Protein AF-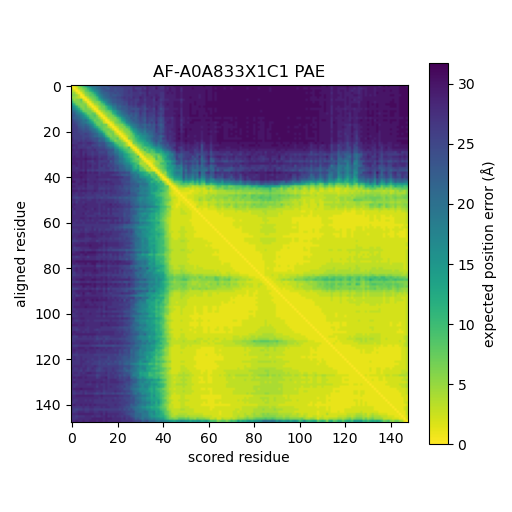A0A833X1C1-F1 (afdb_monomer)

Secondary structure (DSSP, 8-state):
--------------------------TTHHHHHHHHHHHSS----SB-TTS-B---HHHHHHTHHHHHHHTHHHHHHHHHHHHH---GGGGHHHHHHHHHHHHHHHHHHHHHSHHHHHHHHHHHHHTTT-GGG-HHHHHHHHHHS---

Foldseek 3Di:
DDDDDDDDDDDDDDDDDDDDDDDDDDPPVPVVVVCVVVPPPCLPFQADPVLFGDPDPLLCLLCVLQLCQQVVVLVVVLVVQCVVPVDPVRRVVSVVSSVVRVRVVSSVLCVQPVVLSSLSSSQCVVVVNDVVRRVVSSVVSCVSPPHD

Mean predicted aligned error: 13.37 Å

InterPro domains:
  IPR010625 CHCH [PF06747] (113-145)
  IPR016680 NADH dehydrogenase [ubiquinone] (complex I), alpha subcomplex, subunit 8 [PTHR13344] (43-145)

Structure (mmCIF, N/CA/C/O backbone):
data_AF-A0A833X1C1-F1
#
_entry.id   AF-A0A833X1C1-F1
#
loop_
_atom_site.group_PDB
_atom_site.id
_atom_site.type_symbol
_atom_site.label_atom_id
_atom_site.label_alt_id
_atom_site.label_comp_id
_atom_site.label_asym_id
_atom_site.label_entity_id
_atom_site.label_seq_id
_atom_site.pdbx_PDB_ins_code
_atom_site.Cartn_x
_atom_site.Cartn_y
_atom_site.Cartn_z
_atom_site.occupancy
_atom_site.B_iso_or_equiv
_at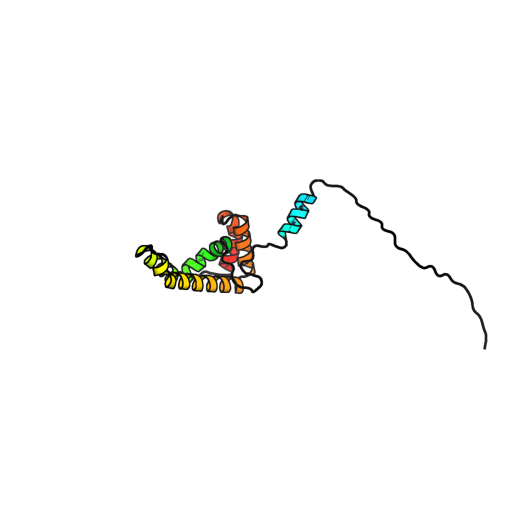om_site.auth_seq_id
_atom_site.auth_comp_id
_atom_site.auth_asym_id
_atom_site.auth_atom_id
_atom_site.pdbx_PDB_model_num
ATOM 1 N N . ALA A 1 1 ? 82.309 24.282 -24.426 1.00 34.16 1 ALA A N 1
ATOM 2 C CA . ALA A 1 1 ? 82.565 24.425 -25.871 1.00 34.16 1 ALA A CA 1
ATOM 3 C C . ALA A 1 1 ? 81.257 24.802 -26.559 1.00 34.16 1 ALA A C 1
ATOM 5 O O . ALA A 1 1 ? 80.273 24.133 -26.289 1.00 34.16 1 ALA A O 1
ATOM 6 N N . HIS A 1 2 ? 81.288 25.906 -27.322 1.00 27.06 2 HIS A N 1
ATOM 7 C CA . HIS A 1 2 ? 80.344 26.427 -28.335 1.00 27.06 2 HIS A CA 1
ATOM 8 C C . HIS A 1 2 ? 78.825 26.195 -28.147 1.00 27.06 2 HIS A C 1
ATOM 10 O O . HIS A 1 2 ? 78.361 25.068 -28.204 1.00 27.06 2 HIS A O 1
ATOM 16 N N . VAL A 1 3 ? 78.017 27.211 -27.798 1.00 30.73 3 VAL A N 1
ATOM 17 C CA . VAL A 1 3 ? 77.547 28.388 -28.589 1.00 30.73 3 VAL A CA 1
ATOM 18 C C . VAL A 1 3 ? 76.477 28.021 -29.630 1.00 30.73 3 VAL A C 1
ATOM 20 O O . VAL A 1 3 ? 76.798 27.383 -30.625 1.00 30.73 3 VAL A O 1
ATOM 23 N N . SER A 1 4 ? 75.228 28.449 -29.371 1.00 30.64 4 SER A N 1
ATOM 24 C CA . SER A 1 4 ? 74.379 29.295 -30.248 1.00 30.64 4 SER A CA 1
ATOM 25 C C . SER A 1 4 ? 72.874 29.143 -29.944 1.00 30.64 4 SER A C 1
ATOM 27 O O . SER A 1 4 ? 72.263 28.121 -30.236 1.00 30.64 4 SER A O 1
ATOM 29 N N . THR A 1 5 ? 72.276 30.195 -29.378 1.00 34.41 5 THR A N 1
ATOM 30 C CA . THR A 1 5 ? 70.863 30.620 -29.542 1.00 34.41 5 THR A CA 1
ATOM 31 C C . THR A 1 5 ? 70.689 31.308 -30.925 1.00 34.41 5 THR A C 1
ATOM 33 O O . THR A 1 5 ? 71.694 31.361 -31.640 1.00 34.41 5 THR A O 1
ATOM 36 N N . PRO A 1 6 ? 69.544 31.919 -31.347 1.00 53.47 6 PRO A N 1
ATOM 37 C CA . PRO A 1 6 ? 68.179 32.051 -30.780 1.00 53.47 6 PRO A CA 1
ATOM 38 C C . PRO A 1 6 ? 67.027 31.868 -31.820 1.00 53.47 6 PRO A C 1
ATOM 40 O O . PRO A 1 6 ? 67.264 31.785 -33.016 1.00 53.47 6 PRO A O 1
ATOM 43 N N . HIS A 1 7 ? 65.761 31.892 -31.375 1.00 30.34 7 HIS A N 1
ATOM 44 C CA . HIS A 1 7 ? 64.703 32.818 -31.859 1.00 30.34 7 HIS A CA 1
ATOM 45 C C . HIS A 1 7 ? 63.410 32.583 -31.042 1.00 30.34 7 HIS A C 1
ATOM 47 O O . HIS A 1 7 ? 62.837 31.502 -31.073 1.00 30.34 7 HIS A O 1
ATOM 53 N N . LEU A 1 8 ? 63.119 33.477 -30.086 1.00 33.00 8 LEU A N 1
ATOM 54 C CA . LEU A 1 8 ? 62.044 34.497 -30.104 1.00 33.00 8 LEU A CA 1
ATOM 55 C C . LEU A 1 8 ? 60.619 33.912 -29.984 1.00 33.00 8 LEU A C 1
ATOM 57 O O . LEU A 1 8 ? 60.110 33.306 -30.914 1.00 33.00 8 LEU A O 1
ATOM 61 N N . LEU A 1 9 ? 60.014 33.960 -28.788 1.00 33.53 9 LEU A N 1
ATOM 62 C CA . LEU A 1 9 ? 59.208 35.074 -28.231 1.00 33.53 9 LEU A CA 1
ATOM 63 C C . LEU A 1 9 ? 57.838 35.232 -28.914 1.00 33.53 9 LEU A C 1
ATOM 65 O O . LEU A 1 9 ? 57.764 35.691 -30.044 1.00 33.53 9 LEU A O 1
ATOM 69 N N . SER A 1 10 ? 56.750 35.020 -28.165 1.00 31.41 10 SER A N 1
ATOM 70 C CA . SER A 1 10 ? 55.990 36.161 -27.631 1.00 31.41 10 SER A CA 1
ATOM 71 C C . SER A 1 10 ? 54.840 35.711 -26.720 1.00 31.41 10 SER A C 1
ATOM 73 O O . SER A 1 10 ? 53.943 34.972 -27.117 1.00 31.41 10 SER A O 1
ATOM 75 N N . HIS A 1 11 ? 54.879 36.214 -25.488 1.00 39.19 11 HIS A N 1
ATOM 76 C CA . HIS A 1 11 ? 53.763 36.313 -24.553 1.00 39.19 11 HIS A CA 1
ATOM 77 C C . HIS A 1 11 ? 52.540 36.989 -25.195 1.00 39.19 11 HIS A C 1
ATOM 79 O O . HIS A 1 11 ? 52.688 38.040 -25.822 1.00 39.19 11 HIS A O 1
ATOM 85 N N . LYS A 1 12 ? 51.326 36.540 -24.849 1.00 35.69 12 LYS A N 1
ATOM 86 C CA . LYS A 1 12 ? 50.272 37.498 -24.489 1.00 35.69 12 LYS A CA 1
ATOM 87 C C . LYS A 1 12 ? 49.181 36.903 -23.605 1.00 35.69 12 LYS A C 1
ATOM 89 O O . LYS A 1 12 ? 48.561 35.889 -23.892 1.00 35.69 12 LYS A O 1
ATOM 94 N N . THR A 1 13 ? 49.018 37.609 -22.506 1.00 34.75 13 THR A N 1
ATOM 95 C CA . THR A 1 13 ? 48.058 37.519 -21.423 1.00 34.75 13 THR A CA 1
ATOM 96 C C . THR A 1 13 ? 46.618 37.797 -21.889 1.00 34.75 13 THR A C 1
ATOM 98 O O . THR A 1 13 ? 46.421 38.597 -22.799 1.00 34.75 13 THR A O 1
ATOM 101 N N . LEU A 1 14 ? 45.658 37.288 -21.099 1.00 37.91 14 LEU A N 1
ATOM 102 C CA . LEU A 1 14 ? 44.400 37.949 -20.694 1.00 37.91 14 LEU A CA 1
ATOM 103 C C . LEU A 1 14 ? 43.181 37.989 -21.660 1.00 37.91 14 LEU A C 1
ATOM 105 O O . LEU A 1 14 ? 43.254 38.484 -22.776 1.00 37.91 14 LEU A O 1
ATOM 109 N N . ILE A 1 15 ? 42.029 37.628 -21.060 1.00 39.03 15 ILE A N 1
ATOM 110 C CA . ILE A 1 15 ? 40.656 38.167 -21.240 1.00 39.03 15 ILE A CA 1
ATOM 111 C C . ILE A 1 15 ? 39.634 37.312 -22.029 1.00 39.03 15 ILE A C 1
ATOM 113 O O . ILE A 1 15 ? 39.712 37.121 -23.237 1.00 39.03 15 ILE A O 1
ATOM 117 N N . PHE A 1 16 ? 38.620 36.868 -21.270 1.00 37.34 16 PHE A N 1
ATOM 118 C CA . PHE A 1 16 ? 37.269 36.444 -21.668 1.00 37.34 16 PHE A CA 1
ATOM 119 C C . PHE A 1 16 ? 36.672 37.283 -22.813 1.00 37.34 16 PHE A C 1
ATOM 121 O O . PHE A 1 16 ? 36.745 38.511 -22.767 1.00 37.34 16 PHE A O 1
ATOM 128 N N . PRO A 1 17 ? 35.869 36.660 -23.692 1.00 40.41 17 PRO A N 1
ATOM 129 C CA . PRO A 1 17 ? 34.574 37.268 -23.969 1.00 40.41 17 PRO A CA 1
ATOM 130 C C . PRO A 1 17 ? 33.410 36.272 -23.921 1.00 40.41 17 PRO A C 1
ATOM 132 O O . PRO A 1 17 ? 33.388 35.238 -24.589 1.00 40.41 17 PRO A O 1
ATOM 135 N N . LEU A 1 18 ? 32.405 36.672 -23.137 1.00 44.59 18 LEU A N 1
ATOM 136 C CA . LEU A 1 18 ? 30.984 36.402 -23.345 1.00 44.59 18 LEU A CA 1
ATOM 137 C C . LEU A 1 18 ? 30.659 36.213 -24.837 1.00 44.59 18 LEU A C 1
ATOM 139 O O . LEU A 1 18 ? 30.780 37.146 -25.627 1.00 44.59 18 LEU A O 1
ATOM 143 N N . SER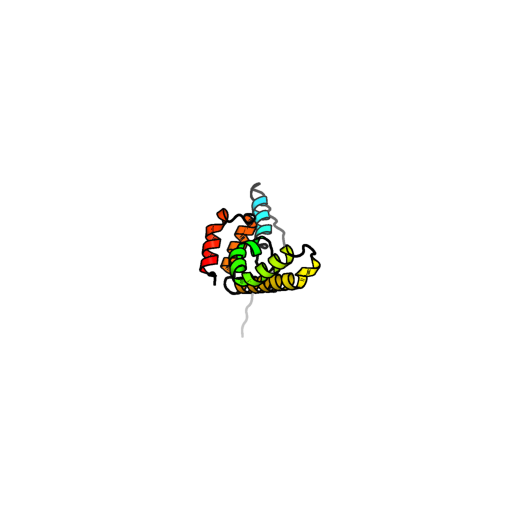 A 1 19 ? 30.155 35.041 -25.205 1.00 43.38 19 SER A N 1
ATOM 144 C CA . SER A 1 19 ? 29.378 34.864 -26.435 1.00 43.38 19 SER A CA 1
ATOM 145 C C . SER A 1 19 ? 28.118 34.069 -26.105 1.00 43.38 19 SER A C 1
ATOM 147 O O . SER A 1 19 ? 28.004 32.864 -26.307 1.00 43.38 19 SER A O 1
ATOM 149 N N . LEU A 1 20 ? 27.162 34.806 -25.539 1.00 40.59 20 LEU A N 1
ATOM 150 C CA . LEU A 1 20 ? 25.762 34.431 -25.422 1.00 40.59 20 LEU A CA 1
ATOM 151 C C . LEU A 1 20 ? 25.169 34.359 -26.838 1.00 40.59 20 LEU A C 1
ATOM 153 O O . LEU A 1 20 ? 24.895 35.388 -27.449 1.00 40.59 20 LEU A O 1
ATOM 157 N N . SER A 1 21 ? 24.979 33.154 -27.367 1.00 44.97 21 SER A N 1
ATOM 158 C CA . SER A 1 21 ? 24.158 32.919 -28.559 1.00 44.97 21 SER A CA 1
ATOM 159 C C . SER A 1 21 ? 22.839 32.286 -28.117 1.00 44.97 21 SER A C 1
ATOM 161 O O . SER A 1 21 ? 22.710 31.076 -27.964 1.00 44.97 21 SER A O 1
ATOM 163 N N . LEU A 1 22 ? 21.859 33.152 -27.849 1.00 37.56 22 LEU A N 1
ATOM 164 C CA . LEU A 1 22 ? 20.479 32.786 -27.552 1.00 37.56 22 LEU A CA 1
ATOM 165 C C . LEU A 1 22 ? 19.725 32.620 -28.882 1.00 37.56 22 LEU A C 1
ATOM 167 O O . LEU A 1 22 ? 19.211 33.590 -29.435 1.00 37.56 22 LEU A O 1
ATOM 171 N N . SER A 1 23 ? 19.667 31.403 -29.419 1.00 39.62 23 SER A N 1
ATOM 172 C CA . SER A 1 23 ? 18.771 31.061 -30.529 1.00 39.62 23 SER A CA 1
ATOM 173 C C . SER A 1 23 ? 17.397 30.660 -29.982 1.00 39.62 23 SER A C 1
ATOM 175 O O . SER A 1 23 ? 17.177 29.554 -29.493 1.00 39.62 23 SER A O 1
ATOM 177 N N . LEU A 1 24 ? 16.454 31.601 -30.061 1.00 43.91 24 LEU A N 1
ATOM 178 C CA . LEU A 1 24 ? 15.036 31.405 -29.774 1.00 43.91 24 LEU A CA 1
ATOM 179 C C . LEU A 1 24 ? 14.357 30.758 -30.994 1.00 43.91 24 LEU A C 1
ATOM 181 O O . LEU A 1 24 ? 14.218 31.391 -32.038 1.00 43.91 24 LEU A O 1
ATOM 185 N N . SER A 1 25 ? 13.917 29.505 -30.888 1.00 40.84 25 SER A N 1
ATOM 186 C CA . SER A 1 25 ? 12.863 28.955 -31.758 1.00 40.84 25 SER A CA 1
ATOM 187 C C . SER A 1 25 ? 12.241 27.691 -31.151 1.00 40.84 25 SER A C 1
ATOM 189 O O . SER A 1 25 ? 12.958 26.753 -30.815 1.00 40.84 25 SER A O 1
ATOM 191 N N . HIS A 1 26 ? 10.903 27.720 -31.036 1.00 39.44 26 HIS A N 1
ATOM 192 C CA . HIS A 1 26 ? 9.889 26.668 -30.798 1.00 39.44 26 HIS A CA 1
ATOM 193 C C . HIS A 1 26 ? 8.951 26.985 -29.608 1.00 39.44 26 HIS A C 1
ATOM 195 O O . HIS A 1 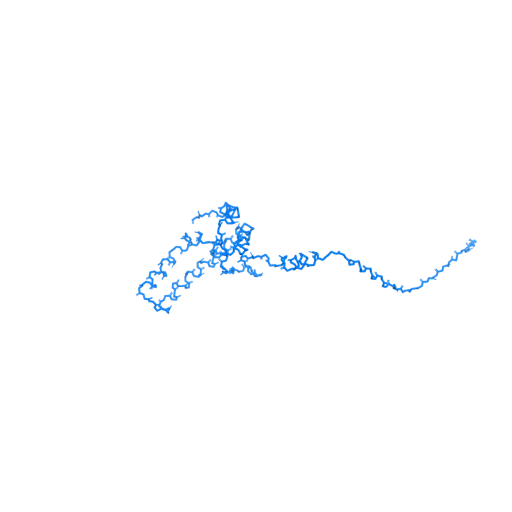26 ? 9.271 26.660 -28.462 1.00 39.44 26 HIS A O 1
ATOM 201 N N . PRO A 1 27 ? 7.742 27.535 -29.857 1.00 42.88 27 PRO A N 1
ATOM 202 C CA . PRO A 1 27 ? 6.762 27.844 -28.808 1.00 42.88 27 PRO A CA 1
ATOM 203 C C . PRO A 1 27 ? 6.095 26.603 -28.172 1.00 42.88 27 PRO A C 1
ATOM 205 O O . PRO A 1 27 ? 5.313 26.746 -27.239 1.00 42.88 27 PRO A O 1
ATOM 208 N N . GLY A 1 28 ? 6.420 25.381 -28.617 1.00 43.03 28 GLY A N 1
ATOM 209 C CA . GLY A 1 28 ? 5.921 24.126 -28.028 1.00 43.03 28 GLY A CA 1
ATOM 210 C C . GLY A 1 28 ? 6.876 23.428 -27.045 1.00 43.03 28 GLY A C 1
ATOM 211 O O . GLY A 1 28 ? 6.466 22.511 -26.338 1.00 43.03 28 GLY A O 1
ATOM 212 N N . GLY A 1 29 ? 8.150 23.838 -26.974 1.00 40.09 29 GLY A N 1
ATOM 213 C CA . GLY A 1 29 ? 9.176 23.125 -26.197 1.00 40.09 29 GLY A CA 1
ATOM 214 C C . GLY A 1 29 ? 9.191 23.465 -24.705 1.00 40.09 29 GLY A C 1
ATOM 215 O O . GLY A 1 29 ? 9.475 22.601 -23.875 1.00 40.09 29 GLY A O 1
ATOM 216 N N . ALA A 1 30 ? 8.847 24.704 -24.345 1.00 49.75 30 ALA A N 1
ATOM 217 C CA . ALA A 1 30 ? 8.957 25.190 -22.970 1.00 49.75 30 ALA A CA 1
ATOM 218 C C . ALA A 1 30 ? 7.997 24.465 -22.010 1.00 49.75 30 ALA A C 1
ATOM 220 O O . ALA A 1 30 ? 8.408 24.077 -20.921 1.00 49.75 30 ALA A O 1
ATOM 221 N N . VAL A 1 31 ? 6.759 24.185 -22.435 1.00 52.97 31 VAL A N 1
ATOM 222 C CA . VAL A 1 31 ? 5.771 23.453 -21.617 1.00 52.97 31 VAL A CA 1
ATOM 223 C C . VAL A 1 31 ? 6.187 21.993 -21.421 1.00 52.97 31 VAL A C 1
ATOM 225 O O . VAL A 1 31 ? 6.052 21.451 -20.326 1.00 52.97 31 VAL A O 1
ATOM 228 N N . SER A 1 32 ? 6.740 21.356 -22.457 1.00 47.78 32 SER A N 1
ATOM 229 C CA . SER A 1 32 ? 7.189 19.962 -22.380 1.00 47.78 32 SER A CA 1
ATOM 230 C C . SER A 1 32 ? 8.468 19.812 -21.548 1.00 47.78 32 SER A C 1
ATOM 232 O O . SER A 1 32 ? 8.614 18.838 -20.814 1.00 47.78 32 SER A O 1
ATOM 234 N N . ARG A 1 33 ? 9.380 20.792 -21.613 1.00 48.44 33 ARG A N 1
ATOM 235 C CA . ARG A 1 33 ? 10.633 20.807 -20.844 1.00 48.44 33 ARG A CA 1
ATOM 236 C C . ARG A 1 33 ? 10.417 21.205 -19.382 1.00 48.44 33 ARG A C 1
ATOM 238 O O . ARG A 1 33 ? 11.057 20.625 -18.516 1.00 48.44 33 ARG A O 1
ATOM 245 N N . LEU A 1 34 ? 9.464 22.096 -19.099 1.00 48.09 34 LEU A N 1
ATOM 246 C CA . LEU A 1 34 ? 9.033 22.418 -17.734 1.00 48.09 34 LEU A CA 1
ATOM 247 C C . LEU A 1 34 ? 8.261 21.249 -17.100 1.00 48.09 34 LEU A C 1
ATOM 249 O O . LEU A 1 34 ? 8.497 20.918 -15.946 1.00 48.09 34 LEU A O 1
ATOM 253 N N . ARG A 1 35 ? 7.421 20.538 -17.873 1.00 50.34 35 ARG A N 1
ATOM 254 C CA . ARG A 1 35 ? 6.839 19.257 -17.435 1.00 50.34 35 ARG A CA 1
ATOM 255 C C . ARG A 1 35 ? 7.903 18.195 -17.172 1.00 50.34 35 ARG A C 1
ATOM 257 O O . ARG A 1 35 ? 7.715 17.430 -16.244 1.00 50.34 35 ARG A O 1
ATOM 264 N N . LYS A 1 36 ? 8.990 18.135 -17.950 1.00 48.22 36 LYS A N 1
ATOM 265 C CA . LYS A 1 36 ? 10.088 17.179 -17.729 1.00 48.22 36 LYS A CA 1
ATOM 266 C C . LYS A 1 36 ? 10.917 17.510 -16.479 1.00 48.22 36 LYS A C 1
ATOM 268 O O . LYS A 1 36 ? 11.231 16.601 -15.729 1.00 48.22 36 LYS A O 1
ATOM 273 N N . LEU A 1 37 ? 11.183 18.793 -16.217 1.00 44.69 37 LEU A N 1
ATOM 274 C CA . LEU A 1 37 ? 11.899 19.244 -15.015 1.00 44.69 37 LEU A CA 1
ATOM 275 C C . LEU A 1 37 ? 11.082 19.099 -13.720 1.00 44.69 37 LEU A C 1
ATOM 277 O O . LEU A 1 37 ? 11.673 18.928 -12.669 1.00 44.69 37 LEU A O 1
ATOM 281 N N . ILE A 1 38 ? 9.745 19.130 -13.786 1.00 52.19 38 ILE A N 1
ATOM 282 C CA . ILE A 1 38 ? 8.873 18.861 -12.625 1.00 52.19 38 ILE A CA 1
ATOM 283 C C . ILE A 1 38 ? 8.585 17.350 -12.465 1.00 52.19 38 ILE A C 1
ATOM 285 O O . ILE A 1 38 ? 8.245 16.906 -11.379 1.00 52.19 38 ILE A O 1
ATOM 289 N N . ARG A 1 39 ? 8.698 16.536 -13.528 1.00 49.53 39 ARG A N 1
ATOM 290 C CA . ARG A 1 39 ? 8.306 15.106 -13.512 1.00 49.53 39 ARG A CA 1
ATOM 291 C C . ARG A 1 39 ? 9.413 14.104 -13.208 1.00 49.53 39 ARG A C 1
ATOM 293 O O . ARG A 1 39 ? 9.071 12.949 -12.985 1.00 49.53 39 ARG A O 1
ATOM 300 N N . GLU A 1 40 ? 10.691 14.470 -13.269 1.00 39.56 40 GLU A N 1
ATOM 301 C CA . GLU A 1 40 ? 11.767 13.486 -13.051 1.00 39.56 40 GLU A CA 1
ATOM 302 C C . GLU A 1 40 ? 12.118 13.262 -11.568 1.00 39.56 40 GLU A C 1
ATOM 304 O O . GLU A 1 40 ? 12.719 12.235 -11.272 1.00 39.56 40 GLU A O 1
ATOM 309 N N . GLU A 1 41 ? 11.692 14.128 -10.636 1.00 41.75 41 GLU A N 1
ATOM 310 C CA . GLU A 1 41 ? 11.998 13.968 -9.197 1.00 41.75 41 GLU A CA 1
ATOM 311 C C . GLU A 1 41 ? 10.836 13.452 -8.325 1.00 41.75 41 GLU A C 1
ATOM 313 O O . GLU A 1 41 ? 11.097 12.955 -7.236 1.00 41.75 41 GLU A O 1
ATOM 318 N N . ASP A 1 42 ? 9.592 13.436 -8.819 1.00 49.66 42 ASP A N 1
ATOM 319 C CA . ASP A 1 42 ? 8.435 12.888 -8.087 1.00 49.66 42 ASP A CA 1
ATOM 320 C C . ASP A 1 42 ? 7.874 11.634 -8.784 1.00 49.66 42 ASP A C 1
ATOM 322 O O . ASP A 1 42 ? 6.712 11.578 -9.201 1.00 49.66 42 ASP A O 1
ATOM 326 N N . MET A 1 43 ? 8.701 10.596 -8.942 1.00 55.72 43 MET A N 1
ATOM 327 C CA . MET A 1 43 ? 8.147 9.249 -9.107 1.00 55.72 43 MET A CA 1
ATOM 328 C C . MET A 1 43 ? 7.385 8.943 -7.812 1.00 55.72 43 MET A C 1
ATOM 330 O O . MET A 1 43 ? 7.959 9.087 -6.734 1.00 55.72 43 MET A O 1
ATOM 334 N N . ALA A 1 44 ? 6.104 8.575 -7.887 1.00 66.38 44 ALA A N 1
ATOM 335 C CA . ALA A 1 44 ? 5.336 8.215 -6.697 1.00 66.38 44 ALA A CA 1
ATOM 336 C C . ALA A 1 44 ? 5.954 6.960 -6.052 1.00 66.38 44 ALA A C 1
ATOM 338 O O . ALA A 1 44 ? 5.638 5.839 -6.434 1.00 66.38 44 ALA A O 1
ATOM 339 N N . SER A 1 45 ? 6.880 7.178 -5.119 1.00 78.81 45 SER A N 1
ATOM 340 C CA . SER A 1 45 ? 7.550 6.148 -4.328 1.00 78.81 45 SER A CA 1
ATOM 341 C C . SER A 1 45 ? 6.608 5.644 -3.240 1.00 78.81 45 SER A C 1
ATOM 343 O O . SER A 1 45 ? 5.853 6.427 -2.651 1.00 78.81 45 SER A O 1
ATOM 345 N N . ALA A 1 46 ? 6.657 4.345 -2.940 1.00 86.75 46 ALA A N 1
ATOM 346 C CA . ALA A 1 46 ? 5.873 3.782 -1.842 1.00 86.75 46 ALA A CA 1
ATOM 347 C C . ALA A 1 46 ? 6.463 4.063 -0.442 1.00 86.75 46 ALA A C 1
ATOM 349 O O . ALA A 1 46 ? 5.779 3.867 0.569 1.00 86.75 46 ALA A O 1
ATOM 350 N N . VAL A 1 47 ? 7.709 4.541 -0.372 1.00 90.31 47 VAL A N 1
ATOM 351 C CA . VAL A 1 47 ? 8.433 4.844 0.874 1.00 90.31 47 VAL A CA 1
ATOM 352 C C . VAL A 1 47 ? 9.022 6.253 0.882 1.00 90.31 47 VAL A C 1
ATOM 354 O O . VAL A 1 47 ? 9.212 6.871 -0.169 1.00 90.31 47 VAL A O 1
ATOM 357 N N . ASP A 1 48 ? 9.335 6.746 2.080 1.00 90.19 48 ASP A N 1
ATOM 358 C CA . ASP A 1 48 ? 10.090 7.980 2.284 1.00 90.19 48 ASP A CA 1
ATOM 359 C C . ASP A 1 48 ? 11.607 7.786 2.095 1.00 90.19 48 ASP A C 1
ATOM 361 O O . ASP A 1 48 ? 12.101 6.693 1.813 1.00 90.19 48 ASP A O 1
ATOM 365 N N . ALA A 1 49 ? 12.374 8.866 2.274 1.00 86.75 49 ALA A N 1
ATOM 366 C CA . ALA A 1 49 ? 13.832 8.840 2.146 1.00 86.75 49 ALA A CA 1
ATOM 367 C C . ALA A 1 49 ? 14.538 7.935 3.180 1.00 86.75 49 ALA A C 1
ATOM 369 O O . ALA A 1 49 ? 15.687 7.554 2.963 1.00 86.75 49 ALA A O 1
ATOM 370 N N . ALA A 1 50 ? 13.881 7.597 4.296 1.00 88.31 50 ALA A N 1
ATOM 371 C CA . ALA A 1 50 ? 14.384 6.662 5.300 1.00 88.31 50 ALA A CA 1
ATOM 372 C C . ALA A 1 50 ? 13.991 5.201 4.996 1.00 88.31 50 ALA A C 1
ATOM 374 O O . ALA A 1 50 ? 14.457 4.282 5.673 1.00 88.31 50 ALA A O 1
ATOM 375 N N . GLY A 1 51 ? 13.175 4.973 3.962 1.00 86.31 51 GLY A N 1
ATOM 376 C CA . GLY A 1 51 ? 12.644 3.662 3.605 1.00 86.31 51 GLY A CA 1
ATOM 377 C C . GLY A 1 51 ? 11.452 3.239 4.465 1.00 86.31 51 GLY A C 1
ATOM 378 O O . GLY A 1 51 ? 11.118 2.051 4.495 1.00 86.31 51 GLY A O 1
ATOM 379 N N . ASP A 1 52 ? 10.820 4.176 5.175 1.00 90.75 52 ASP A N 1
ATOM 380 C CA . ASP A 1 52 ? 9.591 3.912 5.907 1.00 90.75 52 ASP A CA 1
ATOM 381 C C . ASP A 1 52 ? 8.371 4.080 4.980 1.00 90.75 52 ASP A C 1
ATOM 383 O O . ASP A 1 52 ? 8.325 4.992 4.148 1.00 90.75 52 ASP A O 1
ATOM 387 N N . PRO A 1 53 ? 7.376 3.177 5.065 1.00 92.25 53 PRO A N 1
ATOM 388 C CA . PRO A 1 53 ? 6.248 3.170 4.142 1.00 92.25 53 PRO A CA 1
ATOM 389 C C . PRO A 1 53 ? 5.356 4.394 4.335 1.00 92.25 53 PRO A C 1
ATOM 391 O O . PRO A 1 53 ? 4.888 4.667 5.444 1.00 92.25 53 PRO A O 1
ATOM 394 N N . ILE A 1 54 ? 5.043 5.080 3.233 1.00 93.94 54 ILE A N 1
ATOM 395 C CA . ILE A 1 54 ? 4.093 6.193 3.223 1.00 93.94 54 ILE A CA 1
ATOM 396 C C . ILE A 1 54 ? 2.732 5.644 2.777 1.00 93.94 54 ILE A C 1
ATOM 398 O O . ILE A 1 54 ? 2.566 5.292 1.608 1.00 93.94 54 ILE A O 1
ATOM 402 N N . PRO A 1 55 ? 1.714 5.588 3.657 1.00 95.06 55 PRO A N 1
ATOM 403 C CA . PRO A 1 55 ? 0.407 5.030 3.321 1.00 95.06 55 PRO A CA 1
ATOM 404 C C . PRO A 1 55 ? -0.441 6.033 2.515 1.00 95.06 55 PRO A C 1
ATOM 406 O O . PRO A 1 55 ? -1.513 6.457 2.950 1.00 95.06 55 PRO A O 1
ATOM 409 N N . THR A 1 56 ? 0.040 6.442 1.338 1.00 96.06 56 THR A N 1
ATOM 410 C CA . THR A 1 56 ? -0.753 7.229 0.385 1.00 96.06 56 THR A CA 1
ATOM 411 C C . THR A 1 56 ? -1.909 6.391 -0.165 1.00 96.06 56 THR A C 1
ATOM 413 O O . THR A 1 56 ? -1.917 5.160 -0.077 1.00 96.06 56 THR A O 1
ATOM 416 N N . SER A 1 57 ? -2.902 7.049 -0.766 1.00 96.31 57 SER A N 1
ATOM 417 C CA . SER A 1 57 ? -4.049 6.352 -1.358 1.00 96.31 57 SER A CA 1
ATOM 418 C C . SER A 1 57 ? -3.629 5.349 -2.439 1.00 96.31 57 SER A C 1
ATOM 420 O O . SER A 1 57 ? -4.161 4.242 -2.458 1.00 96.3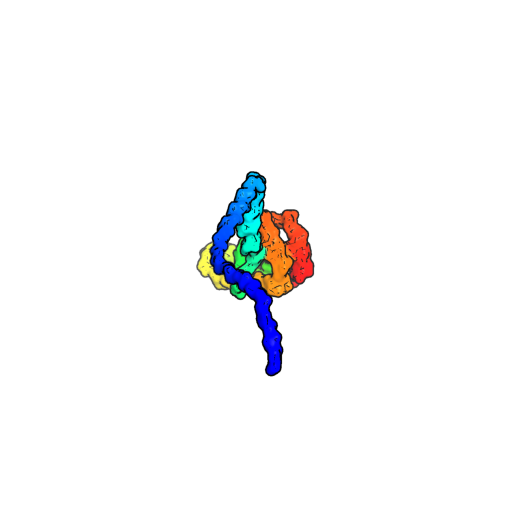1 57 SER A O 1
ATOM 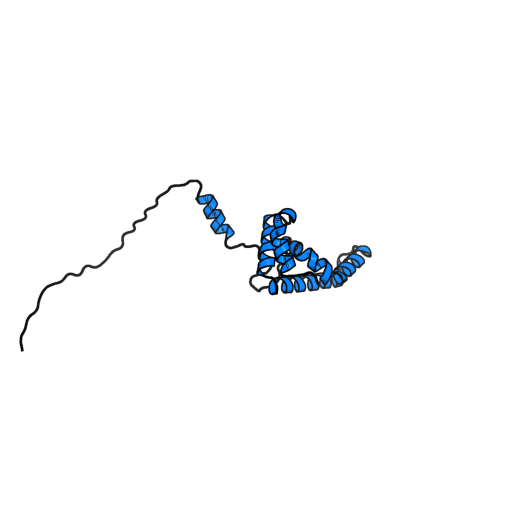422 N N . ALA A 1 58 ? -2.645 5.690 -3.278 1.00 97.31 58 ALA A N 1
ATOM 423 C CA . ALA A 1 58 ? -2.109 4.798 -4.306 1.00 97.31 58 ALA A CA 1
ATOM 424 C C . ALA A 1 58 ? -1.400 3.576 -3.711 1.00 97.31 58 ALA A C 1
ATOM 426 O O . ALA A 1 58 ? -1.665 2.452 -4.133 1.00 97.31 58 ALA A O 1
ATOM 427 N N . VAL A 1 59 ? -0.578 3.771 -2.674 1.00 97.75 59 VAL A N 1
ATOM 428 C CA . VAL A 1 59 ? 0.137 2.681 -1.985 1.00 97.75 59 VAL A CA 1
ATOM 429 C C . VAL A 1 59 ? -0.835 1.701 -1.327 1.00 97.75 59 VAL A C 1
ATOM 431 O O . VAL A 1 59 ? -0.728 0.486 -1.515 1.00 97.75 59 VAL A O 1
ATOM 434 N N . LEU A 1 60 ? -1.826 2.216 -0.594 1.00 98.19 60 LEU A N 1
ATOM 435 C CA . LEU A 1 60 ? -2.852 1.389 0.046 1.00 98.19 60 LEU A CA 1
ATOM 436 C C . LEU A 1 60 ? -3.734 0.663 -0.979 1.00 98.19 60 LEU A C 1
ATOM 438 O O . LEU A 1 60 ? -4.104 -0.489 -0.758 1.00 98.19 60 LEU A O 1
ATOM 442 N N . THR A 1 61 ? -4.041 1.309 -2.107 1.00 98.19 61 THR A N 1
ATOM 443 C CA . THR A 1 61 ? -4.840 0.710 -3.185 1.00 98.19 61 THR A CA 1
ATOM 444 C C . THR A 1 61 ? -4.070 -0.406 -3.892 1.00 98.19 61 THR A C 1
ATOM 446 O O . THR A 1 61 ? -4.610 -1.506 -4.038 1.00 98.19 61 THR A O 1
ATOM 449 N N . ALA A 1 62 ? -2.800 -0.173 -4.248 1.00 97.88 62 ALA A N 1
ATOM 450 C CA . ALA A 1 62 ? -1.910 -1.182 -4.827 1.00 97.88 62 ALA A CA 1
ATOM 451 C C . ALA A 1 62 ? -1.809 -2.427 -3.934 1.00 97.88 62 ALA A C 1
ATOM 453 O O . ALA A 1 62 ? -1.871 -3.560 -4.407 1.00 97.88 62 ALA A O 1
ATOM 454 N N . SER A 1 63 ? -1.724 -2.204 -2.621 1.00 97.69 63 SER A N 1
ATOM 455 C CA . SER A 1 63 ? -1.490 -3.251 -1.621 1.00 97.69 63 SER A CA 1
ATOM 456 C C . SER A 1 63 ? -2.778 -3.884 -1.084 1.00 97.69 63 SER A C 1
ATOM 458 O O . SER A 1 63 ? -2.722 -4.788 -0.251 1.00 97.69 63 SER A O 1
ATOM 460 N N . SER A 1 64 ? -3.949 -3.426 -1.535 1.00 97.88 64 SER A N 1
ATOM 461 C CA . SER A 1 64 ? -5.257 -3.786 -0.967 1.00 97.88 64 SER A CA 1
ATOM 462 C C . SER A 1 64 ? -5.508 -5.297 -0.916 1.00 97.88 64 SER A C 1
ATOM 464 O O . SER A 1 64 ? -5.992 -5.801 0.099 1.00 97.88 64 SER A O 1
ATOM 466 N N . LYS A 1 65 ? -5.114 -6.037 -1.961 1.00 97.50 65 LYS A N 1
ATOM 467 C CA . LYS A 1 65 ? -5.219 -7.504 -2.000 1.00 97.50 65 LYS A CA 1
ATOM 468 C C . LYS A 1 65 ? -4.352 -8.173 -0.929 1.00 97.50 65 LYS A C 1
ATOM 470 O O . LYS A 1 65 ? -4.840 -9.048 -0.221 1.00 97.50 65 LYS A O 1
ATOM 475 N N . HIS A 1 66 ? -3.109 -7.724 -0.752 1.00 98.00 66 HIS A N 1
ATOM 476 C CA . HIS A 1 66 ? -2.224 -8.238 0.297 1.00 98.00 66 HIS A CA 1
ATOM 477 C C . HIS A 1 66 ? -2.744 -7.892 1.696 1.00 98.00 66 HIS A C 1
ATOM 479 O O . HIS A 1 66 ? -2.740 -8.746 2.578 1.00 98.00 66 HIS A O 1
ATOM 485 N N . ILE A 1 67 ? -3.246 -6.668 1.897 1.00 98.19 67 ILE A N 1
ATOM 486 C CA . ILE A 1 67 ? -3.834 -6.229 3.174 1.00 98.19 67 ILE A CA 1
ATOM 487 C C . ILE A 1 67 ? -5.040 -7.103 3.538 1.00 98.19 67 ILE A C 1
ATOM 489 O O . ILE A 1 67 ? -5.203 -7.478 4.701 1.00 98.19 67 ILE A O 1
ATOM 493 N N . ALA A 1 68 ? -5.876 -7.436 2.551 1.00 97.62 68 ALA A N 1
ATOM 494 C CA . ALA A 1 68 ? -7.072 -8.245 2.753 1.00 97.62 68 ALA A CA 1
ATOM 495 C C . ALA A 1 68 ? -6.761 -9.664 3.247 1.00 97.62 68 ALA A C 1
ATOM 497 O O . ALA A 1 68 ? -7.561 -10.210 4.002 1.00 97.62 68 ALA A O 1
ATOM 498 N N . VAL A 1 69 ? -5.618 -10.232 2.850 1.00 97.50 69 VAL A N 1
ATOM 499 C CA . VAL A 1 69 ? -5.180 -11.569 3.276 1.00 97.50 69 VAL A CA 1
ATOM 500 C C . VAL A 1 69 ? -4.360 -11.490 4.566 1.00 97.50 69 VAL A C 1
ATOM 502 O O . VAL A 1 69 ? -4.733 -12.077 5.579 1.00 97.50 69 VAL A O 1
ATOM 505 N N . ARG A 1 70 ? -3.276 -10.708 4.572 1.00 97.62 70 ARG A N 1
ATOM 506 C CA . ARG A 1 70 ? -2.273 -10.713 5.651 1.00 97.62 70 ARG A CA 1
ATOM 507 C C . ARG A 1 70 ? -2.748 -10.028 6.930 1.00 97.62 70 ARG A C 1
ATOM 509 O O . ARG A 1 70 ? -2.384 -10.469 8.011 1.00 97.62 70 ARG A O 1
ATOM 516 N N . CYS A 1 71 ? -3.575 -8.987 6.817 1.00 98.25 71 CYS A N 1
ATOM 517 C CA . CYS A 1 71 ? -4.101 -8.230 7.961 1.00 98.25 71 CYS A CA 1
ATOM 518 C C . CYS A 1 71 ? -5.600 -8.479 8.194 1.00 98.25 71 CYS A C 1
ATOM 520 O O . CYS A 1 71 ? -6.310 -7.639 8.763 1.00 98.25 71 CYS A O 1
ATOM 522 N N . GLN A 1 72 ? -6.128 -9.608 7.705 1.00 98.06 72 GLN A N 1
ATOM 523 C CA . GLN A 1 72 ? -7.557 -9.911 7.773 1.00 98.06 72 GLN A CA 1
ATOM 524 C C . GLN A 1 72 ? -8.070 -9.944 9.218 1.00 98.06 72 GLN A C 1
ATOM 526 O O . GLN A 1 72 ? -9.138 -9.400 9.509 1.00 98.06 72 GLN A O 1
ATOM 531 N N . ALA A 1 73 ? -7.325 -10.585 10.122 1.00 98.25 73 ALA A N 1
ATOM 532 C CA . ALA A 1 73 ? -7.743 -10.792 11.504 1.00 98.25 73 ALA A CA 1
ATOM 533 C C . ALA A 1 73 ? -7.895 -9.458 12.251 1.00 98.25 73 ALA A C 1
ATOM 535 O O . ALA A 1 73 ? -8.928 -9.213 12.882 1.00 98.25 73 ALA A O 1
ATOM 536 N N . GLU A 1 74 ? -6.912 -8.570 12.116 1.00 98.50 74 GLU A N 1
ATOM 537 C CA . GLU A 1 74 ? -6.893 -7.231 12.698 1.00 98.50 74 GLU A CA 1
ATOM 538 C C . GLU A 1 74 ? -8.030 -6.379 12.123 1.00 98.50 74 GLU A C 1
ATOM 540 O O . GLU A 1 74 ? -8.787 -5.760 12.879 1.00 98.50 74 GLU A O 1
ATOM 545 N N . ASN A 1 75 ? -8.205 -6.399 10.796 1.00 98.25 75 ASN A N 1
ATOM 546 C CA . ASN A 1 75 ? -9.251 -5.644 10.106 1.00 98.25 75 ASN A CA 1
ATOM 547 C C . ASN A 1 75 ? -10.649 -6.078 10.559 1.00 98.25 75 ASN A C 1
ATOM 549 O O . ASN A 1 75 ? -11.488 -5.246 10.913 1.00 98.25 75 ASN A O 1
ATOM 553 N N . VAL A 1 76 ? -10.904 -7.387 10.612 1.00 98.44 76 VAL A N 1
ATOM 554 C CA . VAL A 1 76 ? -12.188 -7.935 11.067 1.00 98.44 76 VAL A CA 1
ATOM 555 C C . VAL A 1 76 ? -12.433 -7.611 12.540 1.00 98.44 76 VAL A C 1
ATOM 557 O O . VAL A 1 76 ? -13.557 -7.258 12.904 1.00 98.44 76 VAL A O 1
ATOM 560 N N . ALA A 1 77 ? -11.414 -7.699 13.399 1.00 98.06 77 ALA A N 1
ATOM 561 C CA . ALA A 1 77 ? -11.540 -7.345 14.812 1.00 98.06 77 ALA A CA 1
ATOM 562 C C . ALA A 1 77 ? -11.885 -5.857 15.001 1.00 98.06 77 ALA A C 1
ATOM 564 O O . ALA A 1 77 ? -12.755 -5.522 15.811 1.00 98.06 77 ALA A O 1
ATOM 565 N N . PHE A 1 78 ? -11.257 -4.971 14.225 1.00 98.19 78 PHE A N 1
ATOM 566 C CA . PHE A 1 78 ? -11.555 -3.541 14.232 1.00 98.19 78 PHE A CA 1
ATOM 567 C C . PHE A 1 78 ? -12.988 -3.249 13.763 1.00 98.19 78 PHE A C 1
ATOM 569 O O . PHE A 1 78 ? -13.734 -2.558 14.461 1.00 98.19 78 PHE A O 1
ATOM 576 N N . LEU A 1 79 ? -13.419 -3.841 12.644 1.00 97.31 79 LEU A N 1
ATOM 577 C CA . LEU A 1 79 ? -14.777 -3.664 12.116 1.00 97.31 79 LEU A CA 1
ATOM 578 C C . LEU A 1 79 ? -15.852 -4.216 13.063 1.00 97.31 79 LEU A C 1
ATOM 580 O O . LEU A 1 79 ? -16.885 -3.574 13.257 1.00 97.31 79 LEU A O 1
ATOM 584 N N . LYS A 1 80 ? -15.611 -5.368 13.705 1.00 97.81 80 LYS A N 1
ATOM 585 C CA . LYS A 1 80 ? -16.513 -5.914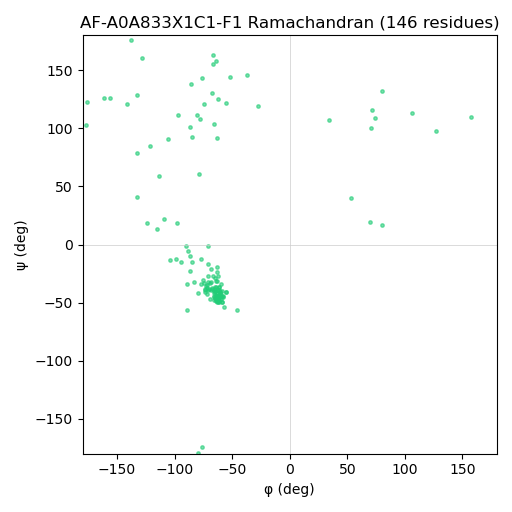 14.734 1.00 97.81 80 LYS A CA 1
ATOM 586 C C . LYS A 1 80 ? -16.663 -4.958 15.916 1.00 97.81 80 LYS A C 1
ATOM 588 O O . LYS A 1 80 ? -17.784 -4.744 16.363 1.00 97.81 80 LYS A O 1
ATOM 593 N N . CYS A 1 81 ? -15.566 -4.355 16.378 1.00 97.81 81 CYS A N 1
ATOM 594 C CA . CYS A 1 81 ? -15.603 -3.361 17.450 1.00 97.81 81 CYS A CA 1
ATOM 595 C C . CYS A 1 81 ? -16.427 -2.127 17.051 1.00 97.81 81 CYS A C 1
ATOM 597 O O . CYS A 1 81 ? -17.353 -1.758 17.767 1.00 97.81 81 CYS A O 1
ATOM 599 N N . LYS A 1 82 ? -16.183 -1.559 15.860 1.00 96.81 82 LYS A N 1
ATOM 600 C CA . LYS A 1 82 ? -16.930 -0.390 15.357 1.00 96.81 82 LYS A CA 1
ATOM 601 C C . LYS A 1 82 ? -18.413 -0.672 15.107 1.00 96.81 82 LYS A C 1
ATOM 603 O O . LYS A 1 82 ? -19.227 0.239 15.210 1.00 96.81 82 LYS A O 1
ATOM 608 N N . LYS A 1 83 ? -18.772 -1.920 14.788 1.00 97.31 83 LYS A N 1
ATOM 609 C CA . LYS A 1 83 ? -20.172 -2.352 14.661 1.00 97.31 83 LYS A CA 1
ATOM 610 C C . LYS A 1 83 ? -20.883 -2.433 16.017 1.00 97.31 83 LYS A C 1
ATOM 612 O O . LYS A 1 83 ? -22.092 -2.235 16.064 1.00 97.31 83 LYS A O 1
ATOM 617 N N . GLN A 1 84 ? -20.160 -2.763 17.088 1.00 96.25 84 GLN A N 1
ATOM 618 C CA . GLN A 1 84 ? -20.712 -2.855 18.443 1.00 96.25 84 GLN A CA 1
ATOM 619 C C . GLN A 1 84 ? -20.863 -1.479 19.096 1.00 96.25 84 GLN A C 1
ATOM 621 O O . GLN A 1 84 ? -21.882 -1.225 19.730 1.00 96.25 84 GLN A O 1
ATOM 626 N N . ASP A 1 85 ? -19.870 -0.603 18.928 1.00 93.56 85 ASP A N 1
ATOM 627 C CA . ASP A 1 85 ? -19.867 0.741 19.505 1.00 93.56 85 ASP A CA 1
ATOM 628 C C . ASP A 1 85 ? -19.265 1.754 18.507 1.00 93.56 85 ASP A C 1
ATOM 630 O O . ASP A 1 85 ? -18.110 1.603 18.085 1.00 93.56 85 ASP A O 1
ATOM 634 N N . PRO A 1 86 ? -20.012 2.801 18.104 1.00 92.00 86 PRO A N 1
ATOM 635 C CA . PRO A 1 86 ? -19.504 3.810 17.183 1.00 92.00 86 PRO A CA 1
ATOM 636 C C . PRO A 1 86 ? -18.441 4.729 17.807 1.00 92.00 86 PRO A C 1
ATOM 638 O O . PRO A 1 86 ? -17.707 5.373 17.046 1.00 92.00 86 PRO A O 1
ATOM 641 N N . ASN A 1 87 ? -18.311 4.785 19.141 1.00 94.06 87 ASN A N 1
ATOM 642 C CA . ASN A 1 87 ? -17.362 5.654 19.834 1.00 94.06 87 ASN A CA 1
ATOM 643 C C . ASN A 1 87 ? -15.919 5.407 19.332 1.00 94.06 87 ASN A C 1
ATOM 645 O O . ASN A 1 87 ? -15.412 4.284 19.413 1.00 94.06 87 ASN A O 1
ATOM 649 N N . PRO A 1 88 ? -15.230 6.435 18.799 1.00 91.06 88 PRO A N 1
ATOM 650 C CA . PRO A 1 88 ? -13.893 6.279 18.231 1.00 91.06 88 PRO A CA 1
ATOM 651 C C . PRO A 1 88 ? -12.834 5.821 19.243 1.00 91.06 88 PRO A C 1
ATOM 653 O O . PRO A 1 88 ? -11.888 5.147 18.842 1.00 91.06 88 PRO A O 1
ATOM 656 N N . GLU A 1 89 ? -12.991 6.117 20.536 1.00 95.56 89 GLU A N 1
ATOM 657 C CA . GLU A 1 89 ? -11.990 5.793 21.559 1.00 95.56 89 GLU A CA 1
ATOM 658 C C . GLU A 1 89 ? -11.973 4.307 21.939 1.00 95.56 89 GLU A C 1
ATOM 660 O O . GLU A 1 89 ? -10.924 3.750 22.267 1.00 95.56 89 GLU A O 1
ATOM 665 N N . LYS A 1 90 ? -13.127 3.634 21.853 1.00 95.69 90 LYS A N 1
ATOM 666 C CA . LYS A 1 90 ? -13.308 2.248 22.317 1.00 95.69 90 LYS A CA 1
ATOM 667 C C . LYS A 1 90 ? -12.552 1.210 21.492 1.00 95.69 90 LYS A C 1
ATOM 669 O O . LYS A 1 90 ? -12.297 0.120 21.992 1.00 95.69 90 LYS A O 1
ATOM 674 N N . CYS A 1 91 ? -12.189 1.550 20.256 1.00 96.38 91 CYS A N 1
ATOM 675 C CA . CYS A 1 91 ? -11.530 0.644 19.315 1.00 96.38 91 CYS A CA 1
ATOM 676 C C . CYS A 1 91 ? -10.097 1.079 18.955 1.00 96.38 91 CYS A C 1
ATOM 678 O O . CYS A 1 91 ? -9.535 0.566 17.984 1.00 96.38 91 CYS A O 1
ATOM 680 N N . LEU A 1 92 ? -9.497 2.028 19.690 1.00 97.38 92 LEU A N 1
ATOM 681 C CA . LEU A 1 92 ? -8.146 2.541 19.401 1.00 97.38 92 LEU A CA 1
ATOM 682 C C . LEU A 1 92 ? -7.052 1.473 19.538 1.00 97.38 92 LEU A C 1
ATOM 684 O O . LEU A 1 92 ? -6.044 1.529 18.836 1.00 97.38 92 LEU A O 1
ATOM 688 N N . ASP A 1 93 ? -7.222 0.500 20.435 1.00 97.19 93 ASP A N 1
ATOM 689 C CA . ASP A 1 93 ? -6.338 -0.664 20.565 1.00 97.19 93 ASP A CA 1
ATOM 690 C C . ASP A 1 93 ? -6.304 -1.486 19.268 1.00 97.19 93 ASP A C 1
ATOM 692 O O . ASP A 1 93 ? -5.225 -1.816 18.775 1.00 97.19 93 ASP A O 1
ATOM 696 N N . LYS A 1 94 ? -7.475 -1.760 18.685 1.00 97.81 94 LYS A N 1
ATOM 697 C CA . LYS A 1 94 ? -7.623 -2.540 17.448 1.00 97.81 94 LYS A CA 1
ATOM 698 C C . LYS A 1 94 ? -7.195 -1.737 16.230 1.00 97.81 94 LYS A C 1
ATOM 700 O O . LYS A 1 94 ? -6.526 -2.276 15.360 1.00 97.81 94 LYS A O 1
ATOM 705 N N . GLY A 1 95 ? -7.498 -0.438 16.207 1.00 97.50 95 GLY A N 1
ATOM 706 C CA . GLY A 1 95 ? -7.013 0.471 15.167 1.00 97.50 95 GLY A CA 1
ATOM 707 C C . GLY A 1 95 ? -5.485 0.489 15.109 1.00 97.50 95 GLY A C 1
ATOM 708 O O . GLY A 1 95 ? -4.908 0.326 14.041 1.00 97.50 95 GLY A O 1
ATOM 709 N N . ARG A 1 96 ? -4.813 0.564 16.268 1.00 98.38 96 ARG A N 1
ATOM 710 C CA . ARG A 1 96 ? -3.346 0.465 16.345 1.00 98.38 96 ARG A CA 1
ATOM 711 C C . ARG A 1 96 ? -2.806 -0.875 15.844 1.00 98.38 96 ARG A C 1
ATOM 713 O O . ARG A 1 96 ? -1.745 -0.888 15.226 1.00 98.38 96 ARG A O 1
ATOM 720 N N . GLN A 1 97 ? -3.504 -1.981 16.098 1.00 98.31 97 GLN A N 1
ATOM 721 C CA . GLN A 1 97 ? -3.119 -3.301 15.580 1.00 98.31 97 GLN A CA 1
ATOM 722 C C . GLN A 1 97 ? -3.227 -3.358 14.053 1.00 98.31 97 GLN A C 1
ATOM 724 O O . GLN A 1 97 ? -2.266 -3.767 13.406 1.00 98.31 97 GLN A O 1
ATOM 729 N N . VAL A 1 98 ? -4.327 -2.854 13.482 1.00 98.44 98 VAL A N 1
ATOM 730 C CA . VAL A 1 98 ? -4.501 -2.722 12.026 1.00 98.44 98 VAL A CA 1
ATOM 731 C C . VAL A 1 98 ? -3.375 -1.888 11.423 1.00 98.44 98 VAL A C 1
ATOM 733 O O . VAL A 1 98 ? -2.685 -2.355 10.523 1.00 98.44 98 VAL A O 1
ATOM 736 N N . THR A 1 99 ? -3.137 -0.680 11.942 1.00 98.19 99 THR A N 1
ATOM 737 C CA . THR A 1 99 ? -2.089 0.206 11.416 1.00 98.19 99 THR A CA 1
ATOM 738 C C . THR A 1 99 ? -0.707 -0.434 11.513 1.00 98.19 99 THR A C 1
ATOM 740 O O . THR A 1 99 ? 0.062 -0.352 10.562 1.00 98.19 99 THR A O 1
ATOM 743 N N . ARG A 1 100 ? -0.391 -1.114 12.622 1.00 98.31 100 ARG A N 1
ATOM 744 C CA . ARG A 1 100 ? 0.885 -1.826 12.770 1.00 98.31 100 ARG A CA 1
ATOM 745 C C . ARG A 1 100 ? 1.037 -2.939 11.735 1.00 98.31 100 ARG A C 1
ATOM 747 O O . ARG A 1 100 ? 2.099 -3.029 11.131 1.00 98.31 100 ARG A O 1
ATOM 754 N N . CYS A 1 101 ? 0.000 -3.755 11.533 1.00 98.50 101 CYS A N 1
ATOM 755 C CA . CYS A 1 101 ? 0.029 -4.824 10.537 1.00 98.50 101 CYS A CA 1
ATOM 756 C C . CYS A 1 101 ? 0.231 -4.256 9.129 1.00 98.50 101 CYS A C 1
ATOM 758 O O . CYS A 1 101 ? 1.139 -4.677 8.419 1.00 98.50 101 CYS A O 1
ATOM 760 N N . VAL A 1 102 ? -0.562 -3.247 8.754 1.00 98.38 102 VAL A N 1
ATOM 761 C CA . VAL A 1 102 ? -0.507 -2.647 7.416 1.00 98.38 102 VAL A CA 1
ATOM 762 C C . VAL A 1 102 ? 0.842 -1.982 7.158 1.00 98.38 102 VAL A C 1
ATOM 764 O O . VAL A 1 102 ? 1.427 -2.227 6.113 1.00 98.38 102 VAL A O 1
ATOM 767 N N . LEU A 1 103 ? 1.379 -1.187 8.089 1.00 97.75 103 LEU A N 1
ATOM 768 C CA . LEU A 1 103 ? 2.693 -0.562 7.891 1.00 97.75 103 LEU A CA 1
ATOM 769 C C . LEU A 1 103 ? 3.819 -1.601 7.810 1.00 97.75 103 LEU A C 1
ATOM 771 O O . LEU A 1 103 ? 4.713 -1.448 6.986 1.00 97.75 103 LEU A O 1
ATOM 775 N N . GLY A 1 104 ? 3.762 -2.674 8.607 1.00 96.88 104 GLY A N 1
ATOM 776 C CA . GLY A 1 104 ? 4.701 -3.793 8.474 1.00 96.88 104 GLY A CA 1
ATOM 777 C C . GLY A 1 104 ? 4.631 -4.425 7.083 1.00 96.88 104 GLY A C 1
ATOM 778 O O . GLY A 1 104 ? 5.641 -4.523 6.396 1.00 96.88 104 GLY A O 1
ATOM 779 N N . LEU A 1 105 ? 3.419 -4.734 6.617 1.00 97.44 105 LEU A N 1
ATOM 780 C CA . LEU A 1 105 ? 3.190 -5.301 5.292 1.00 97.44 105 LEU A CA 1
ATOM 781 C C . LEU A 1 105 ? 3.685 -4.392 4.158 1.00 97.44 105 LEU A C 1
ATOM 783 O O . LEU A 1 105 ? 4.311 -4.878 3.224 1.00 97.44 105 LEU A O 1
ATOM 787 N N . LEU A 1 106 ? 3.408 -3.085 4.217 1.00 97.25 106 LEU A N 1
ATOM 788 C CA . LEU A 1 106 ? 3.865 -2.140 3.193 1.00 97.25 106 LEU A CA 1
ATOM 789 C C . LEU A 1 106 ? 5.394 -2.097 3.112 1.00 97.25 106 LEU A C 1
ATOM 791 O O . LEU A 1 106 ? 5.948 -2.054 2.015 1.00 97.25 106 LEU A O 1
ATOM 795 N N . LYS A 1 107 ? 6.071 -2.151 4.265 1.00 95.75 107 LYS A N 1
ATOM 796 C CA . LYS A 1 107 ? 7.532 -2.225 4.330 1.00 95.75 107 LYS A CA 1
ATOM 797 C C . LYS A 1 107 ? 8.051 -3.517 3.699 1.00 95.75 107 LYS A C 1
ATOM 799 O O . LYS A 1 107 ? 8.955 -3.455 2.870 1.00 95.75 107 LYS A O 1
ATOM 804 N N . ASP A 1 108 ? 7.446 -4.655 4.029 1.00 95.31 108 ASP A N 1
ATOM 805 C CA . ASP A 1 108 ? 7.837 -5.963 3.491 1.00 95.31 108 ASP A CA 1
ATOM 806 C C . ASP A 1 108 ? 7.633 -6.044 1.967 1.00 95.31 108 ASP A C 1
ATOM 808 O O . ASP A 1 108 ? 8.514 -6.509 1.243 1.00 95.31 108 ASP A O 1
ATOM 812 N N . LEU A 1 109 ? 6.496 -5.559 1.454 1.00 95.88 109 LEU A N 1
ATOM 813 C CA . LEU A 1 109 ? 6.211 -5.534 0.013 1.00 95.88 109 LEU A CA 1
ATOM 814 C C . LEU A 1 109 ? 7.222 -4.673 -0.743 1.00 95.88 109 LEU A C 1
ATOM 816 O O . LEU A 1 109 ? 7.755 -5.103 -1.766 1.00 95.88 109 LEU A O 1
ATOM 820 N N . HIS A 1 110 ? 7.526 -3.485 -0.219 1.00 94.19 110 HIS A N 1
ATOM 821 C CA . HIS A 1 110 ? 8.481 -2.591 -0.856 1.00 94.19 110 HIS A CA 1
ATOM 822 C C . HIS A 1 110 ? 9.911 -3.140 -0.803 1.00 94.19 110 HIS A C 1
ATOM 824 O O . HIS A 1 110 ? 10.673 -2.922 -1.735 1.00 94.19 110 HIS A O 1
ATOM 830 N N . GLN A 1 111 ? 10.298 -3.876 0.242 1.00 93.62 111 GLN A N 1
ATOM 831 C CA . GLN A 1 111 ? 11.627 -4.497 0.325 1.00 93.62 111 GLN A CA 1
ATOM 832 C C . GLN A 1 111 ? 11.795 -5.688 -0.625 1.00 93.62 111 GLN A C 1
ATOM 834 O O . GLN A 1 111 ? 12.882 -5.887 -1.163 1.00 93.62 111 GLN A O 1
ATOM 839 N N . ASN A 1 112 ? 10.734 -6.468 -0.842 1.00 93.75 112 ASN A N 1
ATOM 840 C CA . ASN A 1 112 ? 10.797 -7.683 -1.655 1.00 93.75 112 ASN A CA 1
ATOM 841 C C . ASN A 1 112 ? 10.514 -7.432 -3.144 1.00 93.75 112 ASN A C 1
ATOM 843 O O . ASN A 1 112 ? 11.101 -8.094 -3.997 1.00 93.75 112 ASN A O 1
ATOM 847 N N . CYS A 1 113 ? 9.638 -6.477 -3.462 1.00 95.31 113 CYS A N 1
ATOM 848 C CA . CYS A 1 113 ? 9.148 -6.210 -4.819 1.00 95.31 113 CYS A CA 1
ATOM 849 C C . CYS A 1 113 ? 9.190 -4.714 -5.158 1.00 95.31 113 CYS A C 1
ATOM 851 O O . CYS A 1 113 ? 8.252 -4.187 -5.754 1.00 95.31 113 CYS A O 1
ATOM 853 N N . THR A 1 114 ? 10.265 -4.023 -4.757 1.00 93.75 114 THR A N 1
ATOM 854 C CA . THR A 1 114 ? 10.431 -2.560 -4.863 1.00 93.75 114 THR A CA 1
ATOM 855 C C . THR A 1 114 ? 10.014 -2.017 -6.226 1.00 93.75 114 THR A C 1
ATOM 857 O O . THR A 1 114 ? 9.128 -1.176 -6.335 1.00 93.75 114 THR A O 1
ATOM 860 N N . LYS A 1 115 ? 10.628 -2.544 -7.289 1.00 95.69 115 LYS A N 1
ATOM 861 C CA . LYS A 1 115 ? 10.491 -2.014 -8.646 1.00 95.69 115 LYS A CA 1
ATOM 862 C C . LYS A 1 115 ? 9.064 -2.157 -9.169 1.00 95.69 115 LYS A C 1
ATOM 864 O O . LYS A 1 115 ? 8.529 -1.231 -9.772 1.00 95.69 115 LYS A O 1
ATOM 869 N N . GLU A 1 116 ? 8.470 -3.330 -8.991 1.00 97.25 116 GLU A N 1
ATOM 870 C CA . GLU A 1 116 ? 7.121 -3.622 -9.457 1.00 97.25 116 GLU A CA 1
ATOM 871 C C . GLU A 1 116 ? 6.073 -2.879 -8.619 1.00 97.25 116 GLU A C 1
ATOM 873 O O . GLU A 1 116 ? 5.105 -2.364 -9.179 1.00 97.25 116 GLU A O 1
ATOM 878 N N . MET A 1 117 ? 6.294 -2.759 -7.305 1.00 96.06 117 MET A N 1
ATOM 879 C CA . MET A 1 117 ? 5.433 -1.983 -6.415 1.00 96.06 117 MET A CA 1
ATOM 880 C C . MET A 1 117 ? 5.445 -0.500 -6.791 1.00 96.06 117 MET A C 1
ATOM 882 O O . MET A 1 117 ? 4.375 0.069 -6.987 1.00 96.06 117 MET A O 1
ATOM 886 N N . ASP A 1 118 ? 6.618 0.111 -6.967 1.00 96.00 118 ASP A N 1
ATOM 887 C CA . ASP A 1 118 ? 6.737 1.520 -7.361 1.00 96.00 118 ASP A CA 1
ATOM 888 C C . ASP A 1 118 ? 6.126 1.783 -8.741 1.00 96.00 118 ASP A C 1
ATOM 890 O O . ASP A 1 118 ? 5.447 2.789 -8.942 1.00 96.00 118 ASP A O 1
ATOM 894 N N . ALA A 1 119 ? 6.296 0.863 -9.699 1.00 97.06 119 ALA A N 1
ATOM 895 C CA . ALA A 1 119 ? 5.660 0.983 -11.010 1.00 97.06 119 ALA A CA 1
ATOM 896 C C . ALA A 1 119 ? 4.127 0.966 -10.900 1.00 97.06 119 ALA A C 1
ATOM 898 O O . ALA A 1 119 ? 3.443 1.786 -11.520 1.00 97.06 119 ALA A O 1
ATOM 899 N N . TYR A 1 120 ? 3.579 0.061 -10.088 1.00 97.88 120 TYR A N 1
ATOM 900 C CA . TYR A 1 120 ? 2.137 -0.058 -9.915 1.00 97.88 120 TYR A CA 1
ATOM 901 C C . TYR A 1 120 ? 1.543 1.109 -9.120 1.00 97.88 120 TYR A C 1
ATOM 903 O O . TYR A 1 120 ? 0.535 1.687 -9.533 1.00 97.88 120 TYR A O 1
ATOM 911 N N . VAL A 1 121 ? 2.205 1.526 -8.039 1.00 97.38 121 VAL A N 1
ATOM 912 C CA . VAL A 1 121 ? 1.852 2.724 -7.266 1.00 97.38 121 VAL A CA 1
ATOM 913 C C . VAL A 1 121 ? 1.928 3.971 -8.141 1.00 97.38 121 VAL A C 1
ATOM 915 O O . VAL A 1 121 ? 0.999 4.775 -8.121 1.00 97.38 121 VAL A O 1
ATOM 918 N N . GLY A 1 122 ? 2.970 4.109 -8.962 1.00 96.44 122 GLY A N 1
ATOM 919 C CA . GLY A 1 122 ? 3.114 5.196 -9.928 1.00 96.44 122 GLY A CA 1
ATOM 920 C C . GLY A 1 122 ? 1.964 5.256 -10.927 1.00 96.44 122 GLY A C 1
ATOM 921 O O . GLY A 1 122 ? 1.399 6.330 -11.157 1.00 96.44 122 GLY A O 1
ATOM 922 N N . CYS A 1 123 ? 1.560 4.105 -11.469 1.00 97.81 123 CYS A N 1
ATOM 923 C CA . CYS A 1 123 ? 0.413 4.020 -12.366 1.00 97.81 123 CYS A CA 1
ATOM 924 C C . CYS A 1 123 ? -0.887 4.434 -11.663 1.00 97.81 123 CYS A C 1
ATOM 926 O O . CYS A 1 123 ? -1.605 5.305 -12.158 1.00 97.81 123 CYS A O 1
ATOM 928 N N . LEU A 1 124 ? -1.166 3.877 -10.479 1.00 97.81 124 LEU A N 1
ATOM 929 C CA . LEU A 1 124 ? -2.371 4.205 -9.713 1.00 97.81 124 LEU A CA 1
ATOM 930 C C . LEU A 1 124 ? -2.388 5.667 -9.262 1.00 97.81 124 LEU A C 1
ATOM 932 O O . LEU A 1 124 ? -3.442 6.295 -9.293 1.00 97.81 124 LEU A O 1
ATOM 936 N N . TYR A 1 125 ? -1.244 6.244 -8.899 1.00 96.38 125 TYR A N 1
ATOM 937 C CA . TYR A 1 125 ? -1.145 7.663 -8.574 1.00 96.38 125 TYR A CA 1
ATOM 938 C C . TYR A 1 125 ? -1.513 8.535 -9.782 1.00 96.38 125 TYR A C 1
ATOM 940 O O . TYR A 1 125 ? -2.320 9.456 -9.659 1.00 96.38 125 TYR A O 1
ATOM 948 N N . TYR A 1 126 ? -0.988 8.212 -10.968 1.00 96.00 126 TYR A N 1
ATOM 949 C CA . TYR A 1 126 ? -1.280 8.954 -12.196 1.00 96.00 126 TYR A CA 1
ATOM 950 C C . TYR A 1 126 ? -2.738 8.798 -12.658 1.00 96.00 126 TYR A C 1
ATOM 952 O O . TYR A 1 126 ? -3.352 9.756 -13.130 1.00 96.00 126 TYR A O 1
ATOM 960 N N . HIS A 1 127 ? -3.307 7.606 -12.488 1.00 95.81 127 HIS A N 1
ATOM 961 C CA . HIS A 1 127 ? -4.670 7.265 -12.892 1.00 95.81 127 HIS A CA 1
ATOM 962 C C . HIS A 1 127 ? -5.691 7.342 -11.751 1.00 95.81 127 HIS A C 1
ATOM 964 O O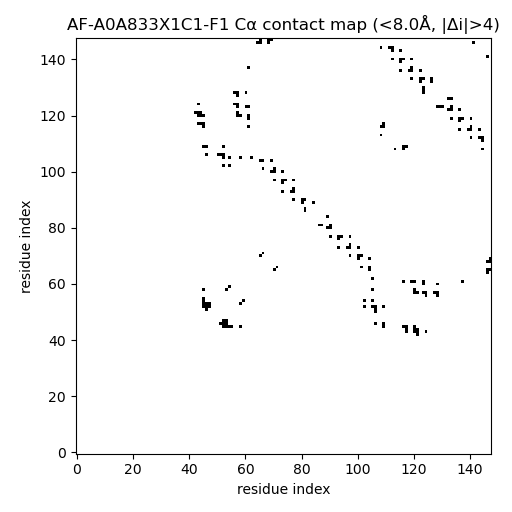 . HIS A 1 127 ? -6.797 6.828 -11.876 1.00 95.81 127 HIS A O 1
ATOM 970 N N . THR A 1 128 ? -5.367 8.035 -10.656 1.00 95.56 128 THR A N 1
ATOM 971 C CA . THR A 1 128 ? -6.289 8.301 -9.535 1.00 95.56 128 THR A CA 1
ATOM 972 C C . THR A 1 128 ? -6.946 7.035 -8.963 1.00 95.56 128 THR A C 1
ATOM 974 O O . THR A 1 128 ? -8.121 7.040 -8.607 1.00 95.56 128 THR A O 1
ATOM 977 N N . ASN A 1 129 ? -6.173 5.955 -8.847 1.00 96.75 129 ASN A N 1
ATOM 978 C CA . ASN A 1 129 ? -6.584 4.629 -8.378 1.00 96.75 129 ASN A CA 1
ATOM 979 C C . ASN A 1 129 ? -7.512 3.838 -9.323 1.00 96.75 129 ASN A C 1
ATOM 981 O O . ASN A 1 129 ? -8.149 2.884 -8.879 1.00 96.75 129 ASN A O 1
ATOM 985 N N . GLU A 1 130 ? -7.573 4.181 -10.614 1.00 97.62 130 GLU A N 1
ATOM 986 C CA . GLU A 1 130 ? -8.323 3.402 -11.607 1.00 97.62 130 GLU A CA 1
ATOM 987 C C . GLU A 1 130 ? -7.552 2.144 -12.034 1.00 97.62 130 GLU A C 1
ATOM 989 O O . GLU A 1 130 ? -6.549 2.209 -12.750 1.00 97.62 130 GLU A O 1
ATOM 994 N N . PHE A 1 131 ? -8.028 0.978 -11.600 1.00 97.44 131 PHE A N 1
ATOM 995 C CA . PHE A 1 131 ? -7.318 -0.278 -11.813 1.00 97.44 131 PHE A CA 1
ATOM 996 C C . PHE A 1 131 ? -7.290 -0.733 -13.276 1.00 97.44 131 PHE A C 1
ATOM 998 O O . PHE A 1 131 ? -6.317 -1.360 -13.700 1.00 97.44 131 PHE A O 1
ATOM 1005 N N . ASP A 1 132 ? -8.341 -0.444 -14.049 1.00 97.88 132 ASP A N 1
ATOM 1006 C CA . ASP A 1 132 ? -8.441 -0.883 -15.448 1.00 97.88 132 ASP A CA 1
ATOM 1007 C C . ASP A 1 132 ? -7.344 -0.283 -16.334 1.00 97.88 132 ASP A C 1
ATOM 1009 O O . ASP A 1 132 ? -6.957 -0.879 -17.339 1.00 97.88 132 ASP A O 1
ATOM 1013 N N . LEU A 1 133 ? -6.781 0.852 -15.920 1.00 97.94 133 LEU A N 1
ATOM 1014 C CA . LEU A 1 133 ? -5.696 1.536 -16.619 1.00 97.94 133 LEU A CA 1
ATOM 1015 C C . LEU A 1 133 ? -4.301 1.018 -16.228 1.00 97.94 133 LEU A C 1
ATOM 1017 O O . LEU A 1 133 ? -3.334 1.350 -16.906 1.00 97.94 133 LEU A O 1
ATOM 1021 N N . CYS A 1 134 ? -4.198 0.184 -15.187 1.00 98.12 134 CYS A N 1
ATOM 1022 C CA . CYS A 1 134 ? -2.934 -0.260 -14.585 1.00 98.12 134 CYS A CA 1
ATOM 1023 C C . CYS A 1 134 ? -2.773 -1.788 -14.529 1.00 98.12 134 CYS A C 1
ATOM 1025 O O . CYS A 1 134 ? -1.973 -2.307 -13.749 1.00 98.12 134 CYS A O 1
ATOM 1027 N N . ARG A 1 135 ? -3.543 -2.540 -15.332 1.00 98.19 135 ARG A N 1
ATOM 1028 C CA . ARG A 1 135 ? -3.547 -4.018 -15.305 1.00 98.19 135 ARG A CA 1
ATOM 1029 C C . ARG A 1 135 ? -2.182 -4.633 -15.601 1.00 98.19 135 ARG A C 1
ATOM 1031 O O . ARG A 1 135 ? -1.829 -5.641 -15.003 1.00 98.19 135 ARG A O 1
ATOM 1038 N N . LYS A 1 136 ? -1.392 -4.006 -16.470 1.00 98.38 136 LYS A N 1
ATOM 1039 C CA . LYS A 1 136 ? -0.050 -4.482 -16.819 1.00 98.38 136 LYS A CA 1
ATOM 1040 C C . LYS A 1 136 ? 0.904 -4.412 -15.622 1.00 98.38 136 LYS A C 1
ATOM 1042 O O . LYS A 1 136 ? 1.625 -5.367 -15.346 1.00 98.38 136 LYS A O 1
ATOM 1047 N N . GLU A 1 137 ? 0.924 -3.281 -14.925 1.00 98.38 137 GLU A N 1
ATOM 1048 C CA . GLU A 1 137 ? 1.739 -3.068 -13.730 1.00 98.38 137 GLU A CA 1
ATOM 1049 C C . GLU A 1 137 ? 1.245 -3.948 -12.579 1.00 98.38 137 GLU A C 1
ATOM 1051 O O . GLU A 1 137 ? 2.055 -4.542 -11.871 1.00 98.38 137 GLU A O 1
ATOM 1056 N N . GLN A 1 138 ? -0.074 -4.108 -12.452 1.00 98.25 138 GLN A N 1
ATOM 1057 C CA . GLN A 1 138 ? -0.685 -5.018 -11.491 1.00 98.25 138 GLN A CA 1
ATOM 1058 C C . GLN A 1 138 ? -0.232 -6.470 -11.706 1.00 98.25 138 GLN A C 1
ATOM 1060 O O . GLN A 1 138 ? 0.188 -7.119 -10.754 1.00 98.25 138 GLN A O 1
ATOM 1065 N N . GLU A 1 139 ? -0.295 -6.988 -12.936 1.00 98.06 139 GLU A N 1
ATOM 1066 C CA . GLU A 1 139 ? 0.148 -8.351 -13.262 1.00 98.06 139 GLU A CA 1
ATOM 1067 C C . GLU A 1 139 ? 1.637 -8.557 -12.954 1.00 98.06 139 GLU A C 1
ATOM 1069 O O . GLU A 1 139 ? 2.029 -9.604 -12.436 1.00 98.06 139 GLU A O 1
ATOM 1074 N N . ALA A 1 140 ? 2.475 -7.556 -13.243 1.00 98.19 140 ALA A N 1
ATOM 1075 C CA . ALA A 1 140 ? 3.895 -7.601 -12.910 1.00 98.19 140 ALA A CA 1
ATOM 1076 C C . ALA A 1 140 ? 4.119 -7.647 -11.391 1.00 98.19 140 ALA A C 1
ATOM 1078 O O . ALA A 1 140 ? 4.907 -8.467 -10.915 1.00 98.19 140 ALA A O 1
ATOM 1079 N N . PHE A 1 141 ? 3.393 -6.816 -10.638 1.00 98.00 141 PHE A N 1
ATOM 1080 C CA . PHE A 1 141 ? 3.457 -6.780 -9.181 1.00 98.00 141 PHE A CA 1
ATOM 1081 C C . PHE A 1 141 ? 2.977 -8.087 -8.546 1.00 98.00 141 PHE A C 1
ATOM 1083 O O . PHE A 1 141 ? 3.704 -8.664 -7.747 1.00 98.00 141 PHE A O 1
ATOM 1090 N N . GLU A 1 142 ? 1.825 -8.619 -8.957 1.00 97.06 142 GLU A N 1
ATOM 1091 C CA . GLU A 1 142 ? 1.274 -9.876 -8.422 1.00 97.06 142 GLU A CA 1
ATOM 1092 C C . GLU A 1 142 ? 2.135 -11.098 -8.773 1.00 97.06 142 GLU A C 1
ATOM 1094 O O . GLU A 1 142 ? 2.158 -12.083 -8.036 1.00 97.06 142 GLU A O 1
ATOM 1099 N N . LYS A 1 143 ? 2.877 -11.047 -9.885 1.00 97.12 143 LYS A N 1
ATOM 1100 C CA . LYS A 1 143 ? 3.846 -12.090 -10.238 1.00 97.12 143 LYS A CA 1
ATOM 1101 C C . LYS A 1 143 ? 5.104 -12.033 -9.368 1.00 97.12 143 LYS A C 1
ATOM 1103 O O . LYS A 1 143 ? 5.638 -13.085 -9.024 1.00 97.12 143 LYS A O 1
ATOM 1108 N N . ALA A 1 144 ? 5.605 -10.834 -9.074 1.00 96.94 144 ALA A N 1
ATOM 1109 C CA . ALA A 1 144 ? 6.787 -10.647 -8.232 1.00 96.94 144 ALA A CA 1
ATOM 1110 C C . ALA A 1 144 ? 6.473 -10.909 -6.750 1.00 96.94 144 ALA A C 1
ATOM 1112 O O . ALA A 1 144 ? 7.263 -11.538 -6.051 1.00 96.94 144 ALA A O 1
ATOM 1113 N N . CYS A 1 145 ? 5.294 -10.473 -6.310 1.00 96.00 145 CYS A N 1
ATOM 1114 C CA . CYS A 1 145 ? 4.770 -10.596 -4.959 1.00 96.00 145 CYS A CA 1
ATOM 1115 C C . CYS A 1 145 ? 3.437 -11.366 -4.996 1.00 96.00 145 CYS A C 1
ATOM 1117 O O . CYS A 1 145 ? 2.371 -10.749 -5.051 1.00 96.00 145 CYS A O 1
ATOM 1119 N N . PRO A 1 146 ? 3.461 -12.710 -4.984 1.00 94.75 146 PRO A N 1
ATOM 1120 C CA . PRO A 1 146 ? 2.239 -13.503 -4.926 1.00 94.75 146 PRO A CA 1
ATOM 1121 C C . PRO A 1 146 ? 1.506 -13.318 -3.589 1.00 94.75 146 PRO A C 1
ATOM 1123 O O . PRO A 1 146 ? 2.095 -12.971 -2.564 1.00 94.75 146 PRO A O 1
ATOM 1126 N N . LEU A 1 147 ? 0.192 -13.546 -3.603 1.00 91.62 147 LEU A N 1
ATOM 1127 C CA . LEU A 1 147 ? -0.625 -13.549 -2.390 1.00 91.62 147 LEU A CA 1
ATOM 1128 C C . LEU A 1 147 ? -0.357 -14.841 -1.604 1.00 91.62 147 LEU A C 1
ATOM 1130 O O . LEU A 1 147 ? -0.585 -15.931 -2.129 1.00 91.62 147 LEU A O 1
ATOM 1134 N N . GLU A 1 148 ? 0.097 -14.697 -0.360 1.00 75.69 148 GLU A N 1
ATOM 1135 C CA . GLU A 1 148 ? 0.275 -15.782 0.619 1.00 75.69 148 GLU A CA 1
ATOM 1136 C C . GLU A 1 148 ? -0.759 -15.707 1.741 1.00 75.69 148 GLU A C 1
ATOM 1138 O O . GLU A 1 148 ? -0.929 -14.596 2.304 1.00 75.69 148 GLU A O 1
#

pLDDT: mean 79.87, std 25.19, range [27.06, 98.5]

Solvent-accessible surface area (backbone atoms only — not comparable to full-atom values): 8942 Å² total; per-residue (Å²): 134,84,92,83,86,89,84,84,90,81,90,82,81,89,82,88,76,90,77,89,80,84,82,86,83,65,96,72,50,60,65,57,50,52,51,48,70,64,51,73,80,64,66,51,61,49,43,48,98,84,64,50,54,47,86,45,73,27,40,48,57,69,40,40,70,51,45,58,57,73,35,34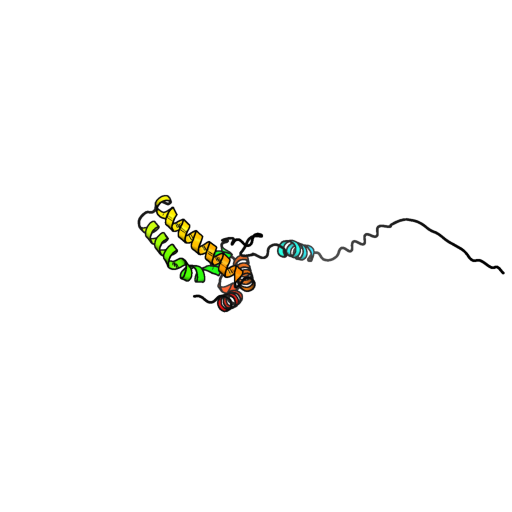,69,39,47,52,53,34,52,53,43,48,72,75,44,78,59,74,75,83,39,45,72,38,49,50,47,33,52,52,45,50,50,52,49,49,36,52,48,45,74,74,28,40,70,37,44,30,49,27,20,31,42,19,54,76,49,77,61,43,59,87,84,32,52,70,38,45,53,50,26,47,69,70,50,62,90,115

Organism: Juglans regia (NCBI:txid51240)

Sequence (148 aa):
AHVSTPHLLSHKTLIFPLSLSLSLSHPGGAVSRLRKLIREEDMASAVDAAGDPIPTSAVLTASSKHIAVRCQAENVAFLKCKKQDPNPEKCLDKGRQVTRCVLGLLKDLHQNCTKEMDAYVGCLYYHTNEFDLCRKEQEAFEKACPLE

Nearest PDB structures (foldseek):
  8e73-assembly1_A8  TM=9.888E-01  e=2.645E-11  Vigna radiata
  8bef-assembly1_X  TM=9.954E-01  e=3.875E-11  Arabidopsis thaliana
  7ar7-assembly1_X  TM=9.823E-01  e=5.617E-10  Arabidopsis thaliana
  7a24-assembly1_Y  TM=9.758E-01  e=2.887E-09  Brassica oleracea
  7ard-assembly1_X  TM=9.569E-01  e=1.154E-05  Polytomella sp. Pringsheim 198.80

Radius of gyration: 29.87 Å; Cα contacts (8 Å, |Δi|>4): 113; chains: 1; bounding box: 103×54×54 Å